Protein AF-A0AAD4R5Y6-F1 (afdb_monomer)

InterPro domains:
  IPR001045 Spermidine/spermine synthases [PTHR11558] (3-84)
  IPR029063 S-adenosyl-L-methionine-dependent methyltransferase superfamily [G3DSA:3.40.50.150] (60-85)
  IPR029063 S-adenosyl-L-methionine-dependent methyltransferase superfamily [SSF53335] (8-84)
  IPR030374 Polyamine biosynthesis domain [PS51006] (7-85)
  IPR035246 Spermidine synthase, tetramerisation domain [PF17284] (8-59)
  IPR037163 Spermidine synthase, tetramerisation domain superfamily [G3DSA:2.30.140.10] (2-59)

Mean predicted aligned error: 4.0 Å

Secondary structure (DSSP, 8-state):
-GGGEETTEEEEEETTTEEEEEEEEEEEEEEE-SS-EEEEEEETTTEEEEEETTEEEEETTTHHHHHHHHHHHHHHHSSS-----

Radius of gyration: 16.0 Å; Cα contacts (8 Å, |Δi|>4): 131; chains: 1; bounding box: 30×28×46 Å

Structure (mmCIF, N/CA/C/O backbone):
data_AF-A0AAD4R5Y6-F1
#
_entry.id   AF-A0AAD4R5Y6-F1
#
loop_
_atom_site.group_PDB
_atom_site.id
_atom_site.type_symbol
_atom_site.label_atom_id
_atom_site.label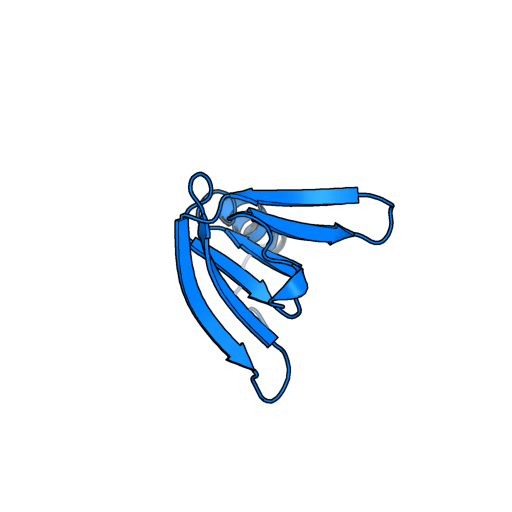_alt_id
_atom_site.label_comp_id
_atom_site.label_asym_id
_atom_site.label_entity_id
_atom_site.label_seq_id
_atom_site.pdbx_PDB_ins_code
_atom_site.Cartn_x
_atom_site.Cartn_y
_atom_site.Cartn_z
_atom_site.occupancy
_atom_site.B_iso_or_equiv
_atom_site.auth_seq_id
_atom_site.auth_comp_id
_atom_site.auth_asym_id
_atom_site.auth_atom_id
_atom_site.pdbx_PDB_model_num
ATOM 1 N N . MET A 1 1 ? -4.527 -4.564 -14.405 1.00 65.62 1 MET A N 1
ATOM 2 C CA . MET A 1 1 ? -3.323 -4.452 -13.539 1.00 65.62 1 MET A CA 1
ATOM 3 C C . MET A 1 1 ? -2.012 -4.598 -14.304 1.00 65.62 1 MET A C 1
ATOM 5 O O . MET A 1 1 ? -1.110 -3.820 -14.031 1.00 65.62 1 MET A O 1
ATOM 9 N N . VAL A 1 2 ? -1.890 -5.540 -15.248 1.00 59.22 2 VAL A N 1
ATOM 10 C CA . VAL A 1 2 ? -0.642 -5.759 -16.014 1.00 59.22 2 VAL A CA 1
ATOM 11 C C . VAL A 1 2 ? -0.202 -4.512 -16.791 1.00 59.22 2 VAL A C 1
ATOM 13 O O . VAL A 1 2 ? 0.986 -4.230 -16.847 1.00 59.22 2 VAL A O 1
ATOM 16 N N . ASP A 1 3 ? -1.141 -3.698 -17.278 1.00 71.88 3 ASP A N 1
ATOM 17 C CA . ASP A 1 3 ? -0.830 -2.461 -18.016 1.00 71.88 3 ASP A CA 1
ATOM 18 C C . ASP A 1 3 ? -0.137 -1.389 -17.158 1.00 71.88 3 ASP A C 1
ATOM 20 O O . ASP A 1 3 ? 0.523 -0.500 -17.689 1.00 71.88 3 ASP A O 1
ATOM 24 N N . LYS A 1 4 ? -0.263 -1.480 -15.824 1.00 77.06 4 LYS A N 1
ATOM 25 C CA . LYS A 1 4 ? 0.409 -0.587 -14.865 1.00 77.06 4 LYS A CA 1
ATOM 26 C C . LYS A 1 4 ? 1.836 -1.038 -14.536 1.00 77.06 4 LYS A C 1
ATOM 28 O O . LYS A 1 4 ? 2.565 -0.297 -13.881 1.00 77.06 4 LYS A O 1
ATOM 33 N N . LEU A 1 5 ? 2.233 -2.237 -14.974 1.00 84.88 5 LEU A N 1
ATOM 34 C CA . LEU A 1 5 ? 3.595 -2.749 -14.863 1.00 84.88 5 LEU A CA 1
ATOM 35 C C . LEU A 1 5 ? 4.328 -2.517 -16.184 1.00 84.88 5 LEU A C 1
ATOM 37 O O . LEU A 1 5 ? 4.094 -3.208 -17.174 1.00 84.88 5 LEU A O 1
ATOM 41 N N . HIS A 1 6 ? 5.256 -1.565 -16.201 1.00 88.62 6 HIS A N 1
ATOM 42 C CA . HIS A 1 6 ? 6.037 -1.251 -17.392 1.00 88.62 6 HIS A CA 1
ATOM 43 C C . HIS A 1 6 ? 7.529 -1.211 -17.075 1.00 88.62 6 HIS A C 1
ATOM 45 O O . HIS A 1 6 ? 7.974 -0.476 -16.199 1.00 88.62 6 HIS A O 1
ATOM 51 N N . LYS A 1 7 ? 8.325 -2.008 -17.803 1.00 89.69 7 LYS A N 1
ATOM 5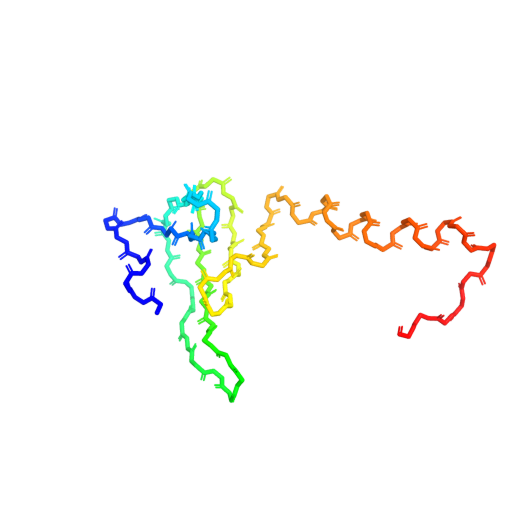2 C CA . LYS A 1 7 ? 9.799 -2.041 -17.698 1.00 89.69 7 LYS A CA 1
ATOM 53 C C . LYS A 1 7 ? 10.325 -2.177 -16.253 1.00 89.69 7 LYS A C 1
ATOM 55 O O . LYS A 1 7 ? 11.327 -1.562 -15.899 1.00 89.69 7 LYS A O 1
ATOM 60 N N . GLY A 1 8 ? 9.657 -2.983 -15.422 1.00 94.44 8 GLY A N 1
ATOM 61 C CA . GLY A 1 8 ? 10.052 -3.211 -14.024 1.00 94.44 8 GLY A CA 1
ATOM 62 C C . GLY A 1 8 ? 9.617 -2.115 -13.044 1.00 94.44 8 GLY A C 1
ATOM 63 O O . GLY A 1 8 ? 10.139 -2.056 -11.936 1.00 94.44 8 GLY A O 1
ATOM 64 N N . TRP A 1 9 ? 8.678 -1.254 -13.430 1.00 96.75 9 TRP A N 1
ATOM 65 C CA . TRP A 1 9 ? 8.062 -0.253 -12.563 1.00 96.75 9 TRP A CA 1
ATOM 66 C C . TRP A 1 9 ? 6.562 -0.489 -12.474 1.00 96.75 9 TRP A C 1
ATOM 68 O O . TRP A 1 9 ? 5.937 -0.854 -13.469 1.00 96.75 9 TRP A O 1
ATOM 78 N N . PHE A 1 10 ? 6.000 -0.265 -11.292 1.00 96.94 10 PHE A N 1
ATOM 79 C CA . PHE A 1 10 ? 4.567 -0.117 -11.095 1.00 96.94 10 PHE A CA 1
ATOM 80 C C . PHE A 1 10 ? 4.240 1.373 -11.030 1.00 96.94 10 PHE A C 1
ATOM 82 O O . PHE A 1 10 ? 4.875 2.087 -10.254 1.00 96.94 10 PHE A O 1
ATOM 89 N N . THR A 1 11 ? 3.258 1.825 -11.808 1.00 96.06 11 THR A N 1
ATOM 90 C CA . THR A 1 11 ? 2.805 3.222 -11.813 1.00 96.06 11 THR A CA 1
ATOM 91 C C . THR A 1 11 ? 1.334 3.314 -11.421 1.00 96.06 11 THR A C 1
ATOM 93 O O . THR A 1 11 ? 0.454 2.767 -12.090 1.00 96.06 11 THR A O 1
ATOM 96 N N . GLU A 1 12 ? 1.070 4.040 -10.340 1.00 94.25 12 GLU A N 1
ATOM 97 C CA . GLU A 1 12 ? -0.256 4.513 -9.966 1.00 94.25 12 GLU A CA 1
ATOM 98 C C . GLU A 1 12 ? -0.520 5.871 -10.618 1.00 94.25 12 GLU A C 1
ATOM 100 O O . GLU A 1 12 ? 0.336 6.754 -10.583 1.00 94.25 12 GLU A O 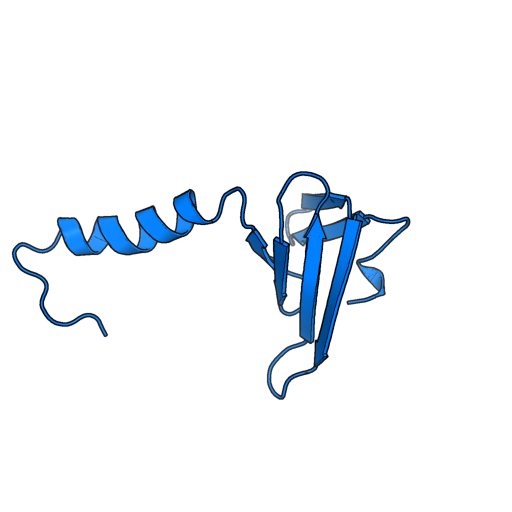1
ATOM 105 N N . PHE A 1 13 ? -1.706 6.031 -11.202 1.00 91.12 13 PHE A N 1
ATOM 106 C CA . PHE A 1 13 ? -2.169 7.288 -11.782 1.00 91.12 13 PHE A CA 1
ATOM 107 C C . PHE A 1 13 ? -3.318 7.825 -10.941 1.00 91.12 13 PHE A C 1
ATOM 109 O O . PHE A 1 13 ? -4.300 7.111 -10.717 1.00 91.12 13 PHE A O 1
ATOM 116 N N . SER A 1 14 ? -3.205 9.082 -10.541 1.00 88.62 14 SER A N 1
ATOM 117 C CA . SER A 1 14 ? -4.263 9.834 -9.881 1.00 88.62 14 SER A CA 1
ATOM 118 C C . SER A 1 14 ? -5.000 10.710 -10.903 1.00 88.62 14 SER A C 1
ATOM 120 O O . SER A 1 14 ? -4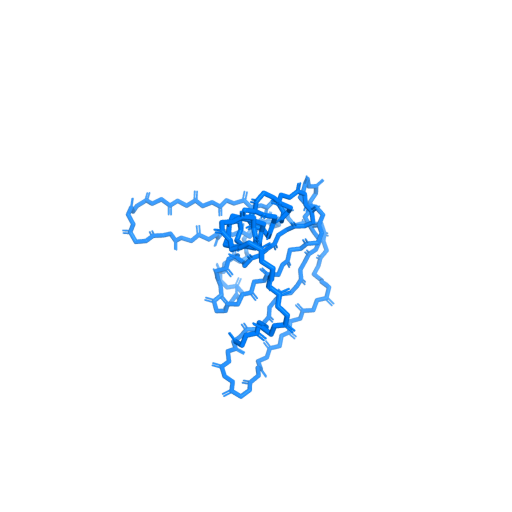.405 11.095 -11.912 1.00 88.62 14 SER A O 1
ATOM 122 N N . PRO A 1 15 ? -6.278 11.057 -10.663 1.00 85.69 15 PRO A N 1
ATOM 123 C CA . PRO A 1 15 ? -7.064 11.890 -11.580 1.00 85.69 15 PRO A CA 1
ATOM 124 C C . PRO A 1 15 ? -6.480 13.286 -11.858 1.00 85.69 15 PRO A C 1
ATOM 126 O O . PRO A 1 15 ? -6.781 13.865 -12.896 1.00 85.69 15 PRO A O 1
ATOM 129 N N . ASP A 1 16 ? -5.644 13.813 -10.962 1.00 90.50 16 ASP A N 1
ATOM 130 C CA . ASP A 1 16 ? -5.119 15.186 -11.004 1.00 90.50 16 ASP A CA 1
ATOM 131 C C . ASP A 1 16 ? -3.813 15.324 -11.814 1.00 90.50 16 ASP A C 1
ATOM 133 O O . ASP A 1 16 ? -2.894 16.032 -11.404 1.00 90.50 16 ASP A O 1
ATOM 137 N N . ASP A 1 17 ? -3.688 14.591 -12.928 1.00 91.25 17 ASP A N 1
ATOM 138 C CA . ASP A 1 17 ? -2.469 14.524 -13.759 1.00 91.25 17 ASP A CA 1
ATOM 139 C C . ASP A 1 17 ? -1.190 14.160 -12.968 1.00 91.25 17 ASP A C 1
ATOM 141 O O . ASP A 1 17 ? -0.065 14.507 -13.339 1.00 91.25 17 ASP A O 1
ATOM 145 N N . LEU A 1 18 ? -1.354 13.423 -11.865 1.00 91.75 18 LEU A N 1
ATOM 146 C CA . LEU A 1 18 ? -0.277 12.978 -10.986 1.00 91.75 18 LEU A CA 1
ATOM 147 C C . LEU A 1 18 ? -0.051 11.475 -11.153 1.00 91.75 18 LEU A C 1
ATOM 149 O O . LEU A 1 18 ? -0.996 10.691 -11.213 1.00 91.75 18 LEU A O 1
ATOM 153 N N . ALA A 1 19 ? 1.214 11.061 -11.171 1.00 93.69 19 ALA A N 1
ATOM 154 C CA . ALA A 1 19 ? 1.581 9.654 -11.146 1.00 93.69 19 ALA A CA 1
ATOM 155 C C . ALA A 1 19 ? 2.634 9.382 -10.071 1.00 93.69 19 ALA A C 1
ATOM 157 O O . ALA A 1 19 ? 3.579 10.155 -9.899 1.00 93.69 19 ALA A O 1
ATOM 158 N N . PHE A 1 20 ? 2.500 8.247 -9.390 1.00 94.06 20 PHE A N 1
ATOM 159 C CA . PHE A 1 20 ? 3.473 7.754 -8.423 1.00 94.06 20 PHE A CA 1
ATOM 160 C C . PHE A 1 20 ? 3.994 6.392 -8.873 1.00 94.06 20 PHE A C 1
ATOM 162 O O . PHE A 1 20 ? 3.220 5.510 -9.234 1.00 94.06 20 PHE A O 1
ATOM 169 N N . SER A 1 21 ? 5.318 6.228 -8.921 1.00 96.12 21 SER A N 1
ATOM 170 C CA . SER A 1 21 ? 5.943 5.022 -9.475 1.00 96.12 21 SER A CA 1
ATOM 171 C C . SER A 1 21 ? 6.933 4.387 -8.514 1.00 96.12 21 SER A C 1
ATOM 173 O O . SER A 1 21 ? 7.808 5.063 -7.975 1.00 96.12 21 SER A O 1
ATOM 175 N N . LEU A 1 22 ? 6.840 3.066 -8.368 1.00 97.44 22 LEU A N 1
ATOM 176 C CA . LEU A 1 22 ? 7.737 2.256 -7.550 1.00 97.44 22 LEU A CA 1
ATOM 177 C C . LEU A 1 22 ? 8.442 1.207 -8.410 1.00 97.44 22 LEU A C 1
ATOM 179 O O . LEU A 1 22 ? 7.815 0.502 -9.202 1.00 97.44 22 LEU A O 1
ATOM 183 N N . ALA A 1 23 ? 9.761 1.094 -8.244 1.00 97.81 23 ALA A N 1
ATOM 184 C CA . ALA A 1 23 ? 10.544 0.066 -8.917 1.00 97.81 23 ALA A CA 1
ATOM 185 C C . ALA A 1 23 ? 10.230 -1.302 -8.306 1.00 97.81 23 ALA A C 1
ATOM 187 O O . ALA A 1 23 ? 10.407 -1.504 -7.103 1.00 97.81 23 ALA A O 1
ATOM 188 N N . VAL A 1 24 ? 9.810 -2.239 -9.147 1.00 97.75 24 VAL A N 1
ATOM 189 C CA . VAL A 1 24 ? 9.459 -3.602 -8.755 1.00 97.75 24 VAL A CA 1
ATOM 190 C C . VAL A 1 24 ? 10.721 -4.459 -8.739 1.00 97.75 24 VAL A C 1
ATOM 192 O O . VAL A 1 24 ? 11.496 -4.482 -9.697 1.00 97.75 24 VAL A O 1
ATOM 195 N N . GLU A 1 25 ? 10.939 -5.152 -7.629 1.00 97.75 25 GLU A N 1
ATOM 196 C CA . GLU A 1 25 ? 11.951 -6.195 -7.483 1.00 97.75 25 GLU A CA 1
ATOM 197 C C . GLU A 1 25 ? 11.362 -7.560 -7.851 1.00 97.75 25 GLU A C 1
ATOM 199 O O . GLU A 1 25 ? 11.930 -8.269 -8.677 1.00 97.75 25 GLU A O 1
ATOM 204 N N . GLU A 1 26 ? 10.197 -7.895 -7.293 1.00 97.12 26 GLU A N 1
ATOM 205 C CA . GLU A 1 26 ? 9.555 -9.200 -7.460 1.00 97.12 26 GLU A CA 1
ATOM 206 C C . GLU A 1 26 ? 8.031 -9.079 -7.336 1.00 97.12 26 GLU A C 1
ATOM 208 O O . GLU A 1 26 ? 7.529 -8.349 -6.482 1.00 97.12 26 GLU A O 1
ATOM 213 N N . ILE A 1 27 ? 7.278 -9.808 -8.162 1.00 97.12 27 ILE A N 1
ATOM 214 C CA . ILE A 1 27 ? 5.827 -9.958 -7.987 1.00 97.12 27 ILE A CA 1
ATOM 215 C C . ILE A 1 27 ? 5.583 -11.131 -7.037 1.00 97.12 27 ILE A C 1
ATOM 217 O O . ILE A 1 27 ? 5.924 -12.263 -7.365 1.00 97.12 27 ILE A O 1
ATOM 221 N N . LEU A 1 28 ? 4.969 -10.863 -5.885 1.00 97.81 28 LEU A N 1
ATOM 222 C CA . LEU A 1 28 ? 4.721 -11.862 -4.841 1.00 97.81 28 LEU A CA 1
ATOM 223 C C . LEU A 1 28 ? 3.353 -12.533 -5.005 1.00 97.81 28 LEU A C 1
ATOM 225 O O . LEU A 1 28 ? 3.193 -13.715 -4.713 1.00 97.81 28 LEU A O 1
ATOM 229 N N . PHE A 1 29 ? 2.355 -11.783 -5.476 1.00 97.19 29 PHE A N 1
ATOM 230 C CA . PHE A 1 29 ? 1.010 -12.296 -5.710 1.00 97.19 29 PHE A CA 1
ATOM 231 C C . PHE A 1 29 ? 0.268 -11.468 -6.758 1.00 97.19 29 PHE A C 1
ATOM 233 O O . PHE A 1 29 ? 0.345 -10.242 -6.762 1.00 97.19 29 PHE A O 1
ATOM 240 N N . THR A 1 30 ? -0.523 -12.127 -7.603 1.00 96.56 30 THR A N 1
ATOM 241 C CA . THR A 1 30 ? -1.520 -11.469 -8.450 1.00 96.56 30 THR A CA 1
ATOM 242 C C . THR A 1 30 ? -2.771 -12.331 -8.543 1.00 96.56 30 THR A C 1
ATOM 244 O O . THR A 1 30 ? -2.690 -13.550 -8.704 1.00 96.56 30 THR A O 1
ATOM 247 N N . GLY A 1 31 ? -3.939 -11.709 -8.430 1.00 95.69 31 GLY A N 1
ATOM 248 C CA . GLY A 1 31 ? -5.202 -12.417 -8.545 1.00 95.69 31 GLY A CA 1
ATOM 249 C C . GLY A 1 31 ? -6.393 -11.479 -8.562 1.00 95.69 31 GLY A C 1
ATOM 250 O O . GLY A 1 31 ? -6.282 -10.293 -8.267 1.00 95.69 31 GLY A O 1
ATOM 251 N N . LYS A 1 32 ? -7.556 -12.034 -8.889 1.00 96.62 32 LYS A N 1
ATOM 252 C CA . LYS A 1 32 ? -8.833 -11.330 -8.830 1.00 96.62 32 LYS A CA 1
ATOM 253 C C . LYS A 1 32 ? -9.723 -11.990 -7.791 1.00 96.62 32 LYS A C 1
ATOM 255 O O . LYS A 1 32 ? -9.971 -13.193 -7.851 1.00 96.62 32 LYS A O 1
ATOM 260 N N . SER A 1 33 ? -10.185 -11.204 -6.828 1.00 94.31 33 SER A N 1
ATOM 261 C CA . SER A 1 33 ? -11.178 -11.642 -5.851 1.00 94.31 33 SER A CA 1
ATOM 262 C C . SER A 1 33 ? -12.597 -11.439 -6.394 1.00 94.31 33 SER A C 1
ATOM 264 O O . SER A 1 33 ? -12.797 -10.943 -7.502 1.00 94.31 33 SER A O 1
ATOM 266 N N . LYS A 1 34 ? -13.613 -11.771 -5.590 1.00 97.25 34 LYS A N 1
ATOM 267 C CA . LYS A 1 34 ? -15.011 -11.435 -5.910 1.00 97.25 34 LYS A CA 1
ATOM 268 C C . LYS A 1 34 ? -15.270 -9.924 -5.990 1.00 97.25 34 LYS A C 1
ATOM 270 O O . LYS A 1 34 ? -16.293 -9.536 -6.540 1.00 97.25 34 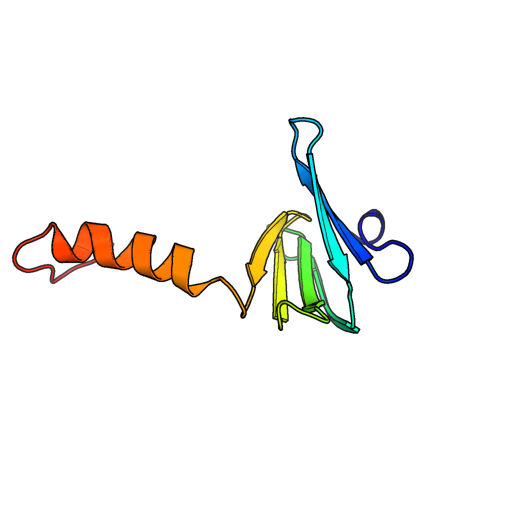LYS A O 1
ATOM 275 N N . PHE A 1 35 ? -14.386 -9.105 -5.421 1.00 96.50 35 PHE A N 1
ATOM 276 C CA . PHE A 1 35 ? -14.618 -7.675 -5.214 1.00 96.50 35 PHE A CA 1
ATOM 277 C C . PHE A 1 35 ? -13.672 -6.791 -6.024 1.00 96.50 35 PHE A C 1
ATOM 279 O O . PHE A 1 35 ? -14.093 -5.755 -6.516 1.00 96.50 35 PHE A O 1
ATOM 286 N N . GLN A 1 36 ? -12.415 -7.207 -6.156 1.00 96.44 36 GLN A N 1
ATOM 287 C CA . GLN A 1 36 ? -11.325 -6.360 -6.643 1.00 96.44 36 GLN A CA 1
ATOM 288 C C . GLN A 1 36 ? -10.151 -7.185 -7.166 1.00 96.44 36 GLN A C 1
ATOM 290 O O . GLN A 1 36 ? -9.962 -8.344 -6.762 1.00 96.44 36 GLN A O 1
ATOM 295 N N . ASP A 1 37 ? -9.356 -6.566 -8.030 1.00 96.31 37 ASP A N 1
ATOM 296 C CA . ASP A 1 37 ? -8.045 -7.052 -8.433 1.00 96.31 37 ASP A CA 1
ATOM 297 C C . ASP A 1 37 ? -7.035 -6.802 -7.304 1.00 96.31 37 ASP A C 1
ATOM 299 O O . ASP A 1 37 ? -7.017 -5.739 -6.683 1.00 96.31 37 ASP A O 1
ATOM 303 N N . VAL A 1 38 ? -6.180 -7.787 -7.039 1.00 97.25 38 VAL A N 1
ATOM 304 C CA . VAL A 1 38 ? -5.190 -7.771 -5.958 1.00 97.25 38 VAL A CA 1
ATOM 305 C C . VAL A 1 38 ? -3.807 -8.031 -6.541 1.00 97.25 38 VAL A C 1
ATOM 307 O O . VAL A 1 38 ? -3.587 -9.012 -7.258 1.00 97.25 38 VAL A O 1
ATOM 310 N N . LEU A 1 39 ? -2.859 -7.170 -6.189 1.00 97.00 39 LEU A N 1
ATOM 311 C CA . LEU A 1 39 ? -1.447 -7.311 -6.517 1.00 97.00 39 LEU A CA 1
ATOM 312 C C . LEU A 1 39 ? -0.620 -7.069 -5.256 1.00 97.00 39 LEU A C 1
ATOM 314 O O . LEU A 1 39 ? -0.818 -6.083 -4.551 1.00 97.00 39 LEU A O 1
ATOM 318 N N .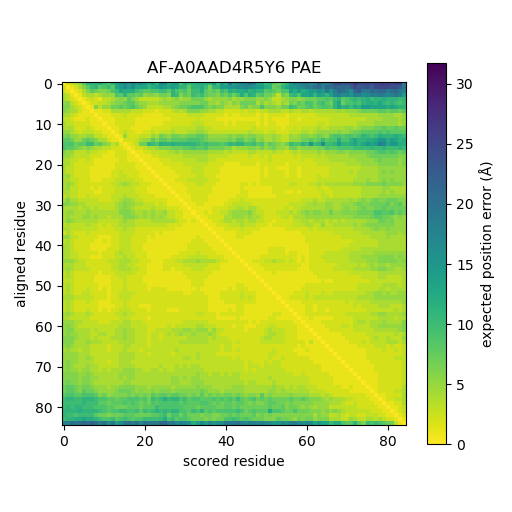 VAL A 1 40 ? 0.328 -7.966 -5.004 1.00 97.69 40 VAL A N 1
ATOM 319 C CA . VAL A 1 40 ? 1.370 -7.781 -3.995 1.00 97.69 40 VAL A CA 1
ATOM 320 C C . VAL A 1 40 ? 2.713 -7.902 -4.691 1.00 97.69 40 VAL A C 1
ATOM 322 O O . VAL A 1 40 ? 2.964 -8.877 -5.404 1.00 97.69 40 VAL A O 1
ATOM 325 N N . PHE A 1 41 ? 3.579 -6.917 -4.498 1.00 97.75 41 PHE A N 1
ATOM 326 C CA . PHE A 1 41 ? 4.926 -6.938 -5.052 1.00 97.75 41 PHE A CA 1
ATOM 327 C 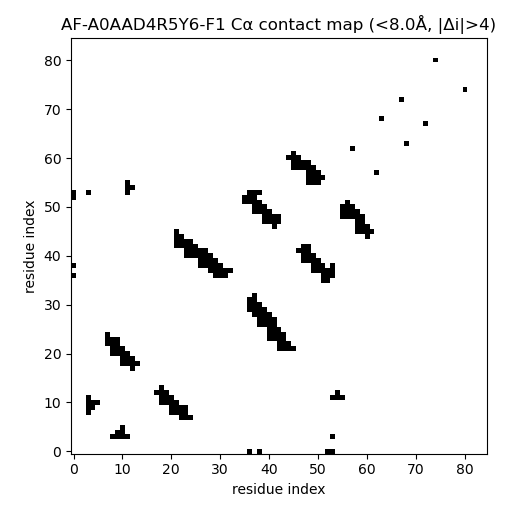C . PHE A 1 41 ? 5.937 -6.402 -4.048 1.00 97.75 41 PHE A C 1
ATOM 329 O O . PHE A 1 41 ? 5.609 -5.585 -3.194 1.00 97.75 41 PHE A O 1
ATOM 336 N N . LYS A 1 42 ? 7.182 -6.849 -4.170 1.00 98.38 42 LYS A N 1
ATOM 337 C CA . LYS A 1 42 ? 8.314 -6.292 -3.445 1.00 98.38 42 LYS A CA 1
ATOM 338 C C . LYS A 1 42 ? 8.892 -5.129 -4.243 1.00 98.38 42 LYS A C 1
ATOM 340 O O . LYS A 1 42 ? 9.280 -5.292 -5.400 1.00 98.38 42 LYS A O 1
ATOM 345 N N . SER A 1 43 ? 8.927 -3.950 -3.640 1.00 98.19 43 SER A N 1
ATOM 346 C CA . SER A 1 43 ? 9.583 -2.748 -4.150 1.00 98.19 43 SER A CA 1
ATOM 347 C C . SER A 1 43 ? 11.058 -2.734 -3.762 1.00 98.19 43 SER A C 1
ATOM 349 O O . SER A 1 43 ? 11.418 -3.117 -2.650 1.00 98.19 43 SER A O 1
ATOM 351 N N . LYS A 1 44 ? 11.909 -2.183 -4.634 1.00 97.69 44 LYS A N 1
ATOM 352 C CA . LYS A 1 44 ? 13.344 -2.008 -4.345 1.00 97.69 44 LYS A CA 1
ATOM 353 C C . LYS A 1 44 ? 13.625 -1.091 -3.154 1.00 97.69 44 LYS A C 1
ATOM 355 O O . LYS A 1 44 ? 14.708 -1.154 -2.579 1.00 97.69 44 LYS A O 1
ATOM 360 N N . THR A 1 45 ? 12.704 -0.183 -2.830 1.00 97.12 45 THR A N 1
ATOM 361 C CA . THR A 1 45 ? 12.936 0.873 -1.830 1.00 97.12 45 THR A CA 1
ATOM 362 C C . THR A 1 45 ? 11.828 1.020 -0.795 1.00 97.12 45 THR A C 1
ATOM 364 O O . THR A 1 45 ? 12.076 1.681 0.212 1.00 97.12 45 THR A O 1
ATOM 367 N N . TYR A 1 46 ? 10.648 0.429 -1.012 1.00 96.94 46 TYR A N 1
ATOM 368 C CA . TYR A 1 46 ? 9.473 0.560 -0.131 1.00 96.94 46 TYR A CA 1
ATOM 369 C C . TYR A 1 46 ? 9.038 -0.760 0.535 1.00 96.94 46 TYR A C 1
ATOM 371 O O . TYR A 1 46 ? 8.007 -0.795 1.195 1.00 96.94 46 TYR A O 1
ATOM 379 N N . GLY A 1 47 ? 9.827 -1.833 0.396 1.00 97.69 47 GLY A N 1
ATOM 380 C CA . GLY A 1 47 ? 9.474 -3.151 0.936 1.00 97.69 47 GLY A CA 1
ATOM 381 C C . GLY A 1 47 ? 8.309 -3.780 0.175 1.00 97.69 47 GLY A C 1
ATOM 382 O O . GLY A 1 47 ? 8.171 -3.558 -1.029 1.00 97.69 47 GLY A O 1
ATOM 383 N N . ASN A 1 48 ? 7.484 -4.579 0.841 1.00 98.25 48 ASN A N 1
ATOM 384 C CA . ASN A 1 48 ? 6.288 -5.142 0.229 1.00 98.25 48 ASN A CA 1
ATOM 385 C C . ASN A 1 48 ? 5.217 -4.062 0.046 1.00 98.25 48 ASN A C 1
ATOM 387 O O . ASN A 1 48 ? 5.030 -3.188 0.889 1.00 98.25 48 ASN A O 1
ATOM 391 N N . VAL A 1 49 ? 4.516 -4.128 -1.082 1.00 98.31 49 VAL A N 1
ATOM 392 C CA . VAL A 1 49 ? 3.496 -3.164 -1.494 1.00 98.31 49 VAL A CA 1
ATOM 393 C C . VAL A 1 49 ? 2.209 -3.915 -1.807 1.00 98.31 49 VAL A C 1
ATOM 395 O O . VAL A 1 49 ? 2.214 -4.835 -2.631 1.00 98.31 49 VAL A O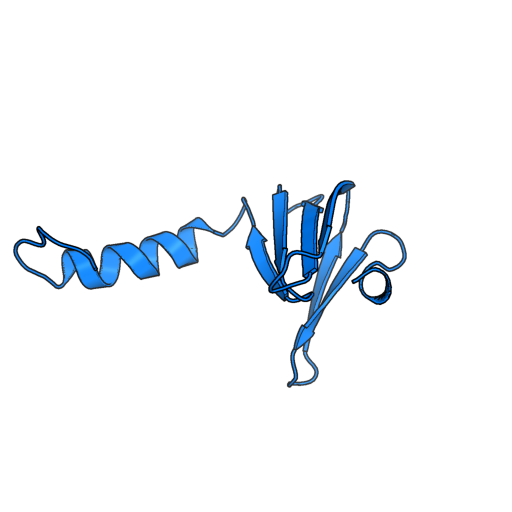 1
ATOM 398 N N . LEU A 1 50 ? 1.106 -3.501 -1.179 1.00 97.94 50 LEU A N 1
ATOM 399 C CA . LEU A 1 50 ? -0.242 -3.971 -1.494 1.00 97.94 50 LEU A CA 1
ATOM 400 C C . LEU A 1 50 ? -0.926 -2.989 -2.443 1.00 97.94 50 LEU A C 1
ATOM 402 O O . LEU A 1 50 ? -1.024 -1.795 -2.161 1.00 97.94 50 LEU A O 1
ATOM 406 N N . VAL A 1 51 ? -1.465 -3.519 -3.535 1.00 97.12 51 VAL A N 1
ATOM 407 C CA . VAL A 1 51 ? -2.220 -2.768 -4.534 1.00 97.12 51 VAL A CA 1
ATOM 408 C C . VAL A 1 51 ? -3.586 -3.411 -4.734 1.00 97.12 51 VAL A C 1
ATOM 410 O O . VAL A 1 51 ? -3.682 -4.614 -4.991 1.00 97.12 51 VAL A O 1
ATOM 413 N N . LEU A 1 52 ? -4.633 -2.590 -4.684 1.00 96.50 52 LEU A N 1
ATOM 414 C CA . LEU A 1 52 ? -6.019 -2.984 -4.936 1.00 96.50 52 LEU A CA 1
ATOM 415 C C . LEU A 1 52 ? -6.588 -2.144 -6.077 1.00 96.50 52 LEU A C 1
ATOM 417 O O . LEU A 1 52 ? -6.413 -0.929 -6.087 1.00 96.50 52 LEU A O 1
ATOM 421 N N . ASP A 1 53 ? -7.157 -2.794 -7.095 1.00 94.62 53 ASP A N 1
ATOM 422 C CA . ASP A 1 53 ? -7.649 -2.156 -8.334 1.00 94.62 53 ASP A CA 1
ATOM 423 C C . ASP A 1 53 ? -6.643 -1.173 -8.986 1.00 94.62 53 ASP A C 1
ATOM 425 O O . ASP A 1 53 ? -6.967 -0.241 -9.727 1.00 94.62 53 ASP A O 1
ATOM 429 N N . GLY A 1 54 ? -5.352 -1.421 -8.753 1.00 93.56 54 GLY A N 1
ATOM 430 C CA . GLY A 1 54 ? -4.251 -0.619 -9.273 1.00 93.56 54 GLY A CA 1
ATOM 431 C C . GLY A 1 54 ? -3.961 0.671 -8.495 1.00 93.56 54 GLY A C 1
ATOM 432 O O . GLY A 1 54 ? -3.299 1.537 -9.066 1.00 93.56 54 GLY A O 1
ATOM 433 N N . VAL A 1 55 ? -4.449 0.793 -7.261 1.00 94.56 55 VAL A N 1
ATOM 434 C CA . VAL A 1 55 ? -4.159 1.868 -6.299 1.00 94.56 55 VAL A CA 1
ATOM 435 C C . VAL A 1 55 ? -3.332 1.287 -5.153 1.00 94.56 55 VAL A C 1
ATOM 437 O O . VAL A 1 55 ? -3.712 0.252 -4.590 1.00 94.56 55 VAL A O 1
ATOM 440 N N . ILE A 1 56 ? -2.205 1.913 -4.813 1.00 95.81 56 ILE A N 1
ATOM 441 C CA . ILE A 1 56 ? -1.365 1.502 -3.685 1.00 95.81 56 ILE A CA 1
ATOM 442 C C . ILE A 1 56 ? -2.141 1.751 -2.394 1.00 95.81 56 ILE A C 1
ATOM 444 O O . ILE A 1 56 ? -2.626 2.847 -2.140 1.00 95.81 56 ILE A O 1
ATOM 448 N N . GLN A 1 57 ? -2.273 0.711 -1.578 1.00 96.81 57 GLN A N 1
ATOM 449 C CA . GLN A 1 57 ? -2.977 0.788 -0.299 1.00 96.81 57 GLN A CA 1
ATOM 450 C C . GLN A 1 57 ? -2.014 1.000 0.859 1.00 96.81 57 GLN A C 1
ATOM 452 O O . GLN A 1 57 ? -2.309 1.732 1.798 1.00 96.81 57 GLN A O 1
ATOM 457 N N . THR A 1 58 ? -0.874 0.314 0.816 1.00 97.00 58 THR A N 1
ATOM 458 C CA . THR A 1 58 ? 0.117 0.360 1.884 1.00 97.00 58 THR A CA 1
ATOM 459 C C . THR A 1 58 ? 1.469 -0.157 1.398 1.00 97.00 58 THR A C 1
ATOM 461 O O . THR A 1 58 ? 1.536 -0.968 0.463 1.00 97.00 58 THR A O 1
ATOM 464 N N . THR A 1 59 ? 2.536 0.328 2.033 1.00 97.81 59 THR A N 1
ATOM 465 C CA . THR A 1 59 ? 3.905 -0.155 1.862 1.00 97.81 59 THR A CA 1
ATOM 466 C C . THR A 1 59 ? 4.551 -0.368 3.227 1.00 97.81 59 THR A C 1
ATOM 468 O O . THR A 1 59 ? 4.305 0.414 4.146 1.00 97.81 59 THR A O 1
ATOM 471 N N . ASP A 1 60 ? 5.438 -1.357 3.351 1.00 96.88 60 ASP A N 1
ATOM 472 C CA . ASP A 1 60 ? 6.159 -1.616 4.611 1.00 96.88 60 ASP A CA 1
ATOM 473 C C . ASP A 1 60 ? 6.931 -0.385 5.122 1.00 96.88 60 ASP A C 1
ATOM 475 O O . ASP A 1 60 ? 7.180 -0.239 6.317 1.00 96.88 60 ASP A O 1
ATOM 479 N N . ARG A 1 61 ? 7.378 0.495 4.217 1.00 95.81 61 ARG A N 1
ATOM 480 C CA . ARG A 1 61 ? 8.250 1.620 4.571 1.00 95.81 61 ARG A CA 1
ATOM 481 C C . ARG A 1 61 ? 7.523 2.773 5.259 1.00 95.81 61 ARG A C 1
ATOM 483 O O . ARG A 1 61 ? 8.152 3.469 6.055 1.00 95.81 61 ARG A O 1
ATOM 490 N N . ASP A 1 62 ? 6.268 3.032 4.908 1.00 94.19 62 ASP A N 1
ATOM 491 C CA . ASP A 1 62 ? 5.545 4.244 5.320 1.00 94.19 62 ASP A CA 1
ATOM 492 C C . ASP A 1 62 ? 4.162 3.991 5.931 1.00 94.19 62 ASP A C 1
ATOM 494 O O . ASP A 1 62 ? 3.523 4.944 6.384 1.00 94.19 62 ASP A O 1
ATOM 498 N N . GLU A 1 63 ? 3.725 2.731 6.035 1.00 93.75 63 GLU A N 1
ATOM 499 C CA . GLU A 1 63 ? 2.415 2.388 6.593 1.00 93.75 63 GLU A CA 1
ATOM 500 C C . GLU A 1 63 ? 2.159 2.959 7.991 1.00 93.75 63 GLU A C 1
ATOM 502 O O . GLU A 1 63 ? 1.035 3.375 8.286 1.00 93.75 63 GLU A O 1
ATOM 507 N N . PHE A 1 64 ? 3.202 3.042 8.822 1.00 94.19 64 PHE A N 1
ATOM 508 C CA . PHE A 1 64 ? 3.116 3.507 10.203 1.00 94.19 64 PHE A CA 1
ATOM 509 C C . PHE A 1 64 ? 2.563 4.932 10.283 1.00 94.19 64 PHE A C 1
ATOM 511 O O . PHE A 1 64 ? 1.767 5.229 11.166 1.00 94.19 64 PHE A O 1
ATOM 518 N N . VAL A 1 65 ? 2.901 5.802 9.321 1.00 95.69 65 VAL A N 1
ATOM 519 C CA . VAL A 1 65 ? 2.439 7.196 9.314 1.00 95.69 65 VAL A CA 1
ATOM 520 C C . VAL A 1 65 ? 0.919 7.244 9.228 1.00 95.69 65 VAL A C 1
ATOM 522 O O . VAL A 1 65 ? 0.278 7.974 9.979 1.00 95.69 65 VAL A O 1
ATOM 525 N N . TYR A 1 66 ? 0.329 6.460 8.325 1.00 95.38 66 TYR A N 1
ATOM 526 C CA . TYR A 1 66 ? -1.120 6.427 8.165 1.00 95.38 66 TYR A CA 1
ATOM 527 C C . TYR A 1 66 ? -1.791 5.656 9.303 1.00 95.38 66 TYR A C 1
ATOM 529 O O . TYR A 1 66 ? -2.743 6.156 9.900 1.00 95.38 66 TYR A O 1
ATOM 537 N N . GLN A 1 67 ? -1.296 4.461 9.630 1.00 96.00 67 GLN A N 1
ATOM 538 C CA . GLN A 1 67 ? -1.934 3.576 10.605 1.00 96.00 67 GLN A CA 1
ATOM 539 C C . GLN A 1 67 ? -1.909 4.146 12.024 1.00 96.00 67 GLN A C 1
ATOM 541 O O . GLN A 1 67 ? -2.937 4.130 12.702 1.00 96.00 67 GLN A O 1
ATOM 546 N N . GLU A 1 68 ? -0.776 4.699 12.464 1.00 97.44 68 GLU A N 1
ATOM 547 C CA . GLU A 1 68 ? -0.669 5.312 13.788 1.00 97.44 68 GLU A CA 1
ATOM 548 C C . GLU A 1 68 ? -1.534 6.563 13.879 1.00 97.44 68 GLU A C 1
ATOM 550 O O . GLU A 1 68 ? -2.257 6.737 14.855 1.00 97.44 68 GLU A O 1
ATOM 555 N N . MET A 1 69 ? -1.535 7.418 12.854 1.00 96.81 69 MET A N 1
ATOM 556 C CA . MET A 1 69 ? -2.368 8.622 12.861 1.00 96.81 69 MET A CA 1
ATOM 557 C C . MET A 1 69 ? -3.860 8.281 12.834 1.00 96.81 69 MET A C 1
ATOM 559 O O . MET A 1 69 ? -4.638 8.884 13.574 1.00 96.81 69 MET A O 1
ATOM 563 N N . LEU A 1 70 ? -4.261 7.291 12.034 1.00 96.19 70 LEU A N 1
ATOM 564 C CA . LEU A 1 70 ? -5.644 6.827 11.965 1.00 96.19 70 LEU A CA 1
ATOM 565 C C . LEU A 1 70 ? -6.109 6.232 13.299 1.00 96.19 70 LEU A C 1
ATOM 567 O O . LEU A 1 70 ? -7.231 6.497 13.725 1.00 96.19 70 LEU A O 1
ATOM 571 N N . ALA A 1 71 ? -5.267 5.433 13.958 1.00 96.19 71 ALA A N 1
ATOM 572 C CA . ALA A 1 71 ? -5.631 4.745 15.191 1.00 96.19 71 ALA A CA 1
ATOM 573 C C . ALA A 1 71 ? -5.475 5.630 16.436 1.00 96.19 71 ALA A C 1
ATOM 575 O O . ALA A 1 71 ? -6.375 5.703 17.274 1.00 96.19 71 ALA A O 1
ATOM 576 N N . HIS A 1 72 ? -4.334 6.295 16.599 1.00 96.06 72 HIS A N 1
ATOM 577 C CA . HIS A 1 72 ? -3.972 6.956 17.850 1.00 96.06 72 HIS A CA 1
ATOM 5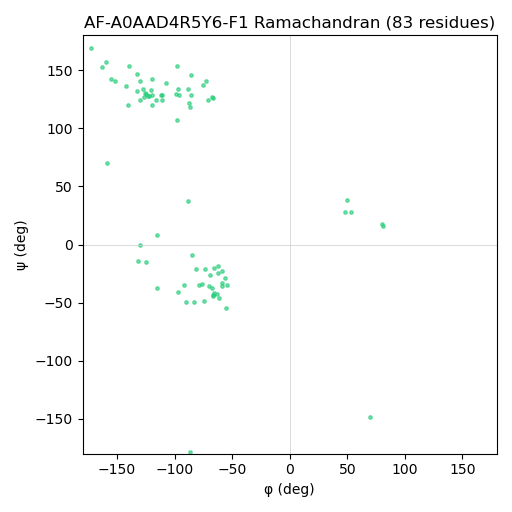78 C C . HIS A 1 72 ? -4.658 8.302 18.043 1.00 96.06 72 HIS A C 1
ATOM 580 O O . HIS A 1 72 ? -5.039 8.602 19.173 1.00 96.06 72 HIS A O 1
ATOM 586 N N . LEU A 1 73 ? -4.896 9.083 16.983 1.00 96.56 73 LEU A N 1
ATOM 587 C CA . LEU A 1 73 ? -5.632 10.345 17.115 1.00 96.56 73 LEU A CA 1
ATOM 588 C C . LEU A 1 73 ? -7.012 10.161 17.780 1.00 96.56 73 LEU A C 1
ATOM 590 O O . LEU A 1 73 ? -7.258 10.813 18.798 1.00 96.56 73 LEU A O 1
ATOM 594 N N . PRO A 1 74 ? -7.911 9.278 17.293 1.00 94.81 74 PRO A N 1
ATOM 595 C CA . PRO A 1 74 ? -9.210 9.090 17.933 1.00 94.81 74 PRO A CA 1
ATOM 596 C C . PRO A 1 74 ? -9.106 8.398 19.298 1.00 94.81 74 PRO A C 1
ATOM 598 O O . PRO A 1 74 ? -9.859 8.743 20.211 1.00 94.81 74 PRO A O 1
ATOM 601 N N . LEU A 1 75 ? -8.173 7.453 19.476 1.00 95.62 75 LEU A N 1
ATOM 602 C CA . LEU A 1 75 ? -8.009 6.748 20.751 1.00 95.62 75 LEU A CA 1
ATOM 603 C C . LEU A 1 75 ? -7.505 7.666 21.869 1.00 95.62 75 LEU A C 1
ATOM 605 O O . LEU A 1 75 ? -7.967 7.535 22.999 1.00 95.62 75 LEU A O 1
ATOM 609 N N . PHE A 1 76 ? -6.607 8.606 21.570 1.00 95.81 76 PHE A N 1
ATOM 610 C CA . PHE A 1 76 ? -6.103 9.569 22.552 1.00 95.81 76 PHE A CA 1
ATOM 611 C C . PHE A 1 76 ? -7.045 10.751 22.782 1.00 95.81 76 PHE A C 1
ATOM 613 O O . PHE A 1 76 ? -6.984 11.376 23.839 1.00 95.81 76 PHE A O 1
ATOM 620 N N . ALA A 1 77 ? -7.949 11.040 21.844 1.00 95.38 77 ALA A N 1
ATOM 621 C CA . ALA A 1 77 ? -8.994 12.041 22.043 1.00 95.38 77 ALA A CA 1
ATOM 622 C C . ALA A 1 77 ? -10.113 11.565 22.993 1.00 95.38 77 ALA A C 1
ATOM 624 O O . ALA A 1 77 ? -10.829 12.389 23.565 1.00 95.38 77 ALA A O 1
ATOM 625 N N . HIS A 1 78 ? -10.281 10.251 23.178 1.00 93.50 78 HIS A N 1
ATOM 626 C CA . HIS A 1 78 ? -11.291 9.676 24.064 1.00 93.50 78 HIS A CA 1
ATOM 627 C C . HIS A 1 78 ? -10.693 9.326 25.446 1.00 93.50 78 HIS A C 1
ATOM 629 O O . HIS A 1 78 ? -9.661 8.666 25.516 1.00 93.50 78 HIS A O 1
ATOM 635 N N . PRO A 1 79 ? -11.340 9.674 26.576 1.00 93.88 79 PRO A N 1
ATOM 636 C CA . PRO A 1 79 ? -10.728 9.545 27.906 1.00 93.88 79 PRO A CA 1
ATOM 637 C C . PRO A 1 79 ? -10.514 8.099 28.394 1.00 93.88 79 PRO A C 1
ATOM 639 O O . PRO A 1 79 ? -9.658 7.859 29.239 1.00 93.88 79 PRO A O 1
ATOM 642 N N . ASN A 1 80 ? -11.308 7.130 27.921 1.00 95.12 80 ASN A N 1
ATOM 643 C CA . ASN A 1 80 ? -11.161 5.706 28.272 1.00 95.12 80 ASN A CA 1
ATOM 644 C C . ASN A 1 80 ? -11.819 4.787 27.218 1.00 95.12 80 ASN A C 1
ATOM 646 O O . ASN A 1 80 ? -12.912 4.261 27.460 1.00 95.12 80 ASN A O 1
ATOM 650 N N . PRO A 1 81 ? -11.255 4.669 26.001 1.00 92.69 81 PRO A N 1
ATOM 651 C CA . PRO A 1 81 ? -11.852 3.865 24.937 1.00 92.69 81 PRO A CA 1
ATOM 652 C C . PRO A 1 81 ? -11.807 2.371 25.298 1.00 92.69 81 PRO A C 1
ATOM 654 O O . PRO A 1 81 ? -10.755 1.835 25.630 1.00 92.69 81 PRO A O 1
ATOM 657 N N . LYS A 1 82 ? -12.959 1.687 25.240 1.00 93.19 82 LYS A N 1
ATOM 658 C CA . LYS A 1 82 ? -13.084 0.245 25.564 1.00 93.19 82 LYS A CA 1
ATOM 659 C C . LYS A 1 82 ? -13.713 -0.600 24.459 1.00 93.19 82 LYS A C 1
ATOM 661 O O . LYS A 1 82 ? -13.649 -1.824 24.510 1.00 93.19 82 LYS A O 1
ATOM 666 N N . LYS A 1 83 ? -14.351 0.045 23.485 1.00 93.19 83 LYS A N 1
ATOM 667 C CA . LYS A 1 83 ? -14.974 -0.595 22.328 1.00 93.19 83 LYS A CA 1
ATOM 668 C C . LYS A 1 83 ? -14.698 0.275 21.109 1.00 93.19 83 LYS A C 1
ATOM 670 O O . LYS A 1 83 ? -15.083 1.439 21.103 1.00 93.19 83 LYS A O 1
ATOM 675 N N . VAL A 1 84 ? -14.021 -0.303 20.125 1.00 86.50 84 VAL A N 1
ATOM 676 C CA . VAL A 1 84 ? -13.759 0.287 18.809 1.00 86.50 84 VAL A CA 1
ATOM 677 C C . VAL A 1 84 ? -14.578 -0.537 17.821 1.00 86.50 84 VAL A C 1
ATOM 679 O O . VAL A 1 84 ? -14.505 -1.766 17.860 1.00 86.50 84 VAL A O 1
ATOM 682 N N . SER A 1 85 ? -15.436 0.118 17.046 1.00 67.81 85 SER A N 1
ATOM 683 C CA . SER A 1 85 ? -16.379 -0.511 16.112 1.00 67.81 85 SER A CA 1
ATOM 684 C C . SER A 1 85 ? -16.131 -0.052 14.695 1.00 67.81 85 SER A C 1
ATOM 686 O O . SER A 1 85 ? -15.849 1.160 14.567 1.00 67.81 85 SER A O 1
#

Organism: NCBI:txid166010

Solvent-accessible surface area (backbone atoms only — not comparable to full-atom values): 5122 Å² total; per-residue (Å²): 107,70,89,38,53,53,99,55,27,39,49,33,76,50,95,82,87,41,73,52,74,47,50,51,69,43,81,76,44,76,51,73,59,99,86,46,42,42,39,31,29,31,31,78,84,38,42,51,33,41,28,48,76,58,41,80,76,45,32,72,71,59,39,63,65,56,54,49,51,66,52,46,52,62,50,70,73,39,97,77,80,87,79,90,133

Foldseek 3Di:
DVVQQDPQKGWADDPPRDIDIFGFPAWPDWDADPPWTWTWTQTPPFGIWIATNSHTDDTPRCNCVVVCCVPVVVVVVDPDDDDDD

Nearest PDB structures (foldseek):
  1iy9-assembly1_D  TM=9.615E-01  e=2.679E-06  Bacillus subtilis
  6bq2-assembly1_B  TM=9.170E-01  e=1.524E-06  Medicago truncatula
  6bq2-assembly1_A-2  TM=9.188E-01  e=2.021E-06  Medicago truncatula
  3o4f-assembly2_D  TM=8.721E-01  e=2.393E-06  Escherichia coli K-12
  2zsu-assembly3_E  TM=9.529E-01  e=1.926E-05  Pyrococcus horikoshii

Sequence (85 aa):
MVDKLHKGWFTEFSPDDLAFSLAVEEILFTGKSKFQDVLVFKSKTYGNVLVLDGVIQTTDRDEFVYQEMLAHLPLFAHPNPKKVS

pLDDT: mean 93.65, std 7.08, range [59.22, 98.38]